Protein AF-A0A920QQP4-F1 (afdb_monomer_lite)

Structure (mmCIF, N/CA/C/O backbone):
data_AF-A0A920QQP4-F1
#
_entry.id   AF-A0A920QQP4-F1
#
loop_
_atom_site.group_PDB
_atom_site.id
_atom_site.type_symbol
_atom_site.label_atom_id
_atom_site.label_alt_id
_atom_site.label_comp_id
_atom_site.label_asym_id
_atom_site.label_entity_id
_atom_site.label_seq_id
_atom_site.pdbx_PDB_ins_code
_atom_site.Cartn_x
_atom_site.Cartn_y
_atom_site.Cartn_z
_atom_site.occupancy
_atom_site.B_iso_or_equiv
_atom_site.auth_seq_id
_atom_site.auth_comp_id
_atom_site.auth_asym_id
_atom_site.auth_atom_id
_atom_site.pdbx_PDB_model_num
ATOM 1 N N . MET A 1 1 ? -18.289 3.473 12.234 1.00 50.78 1 MET A N 1
ATOM 2 C CA . MET A 1 1 ? -16.828 3.297 12.131 1.00 50.78 1 MET A CA 1
ATOM 3 C C . MET A 1 1 ? -16.380 4.272 11.071 1.00 50.78 1 MET A C 1
ATOM 5 O O . MET A 1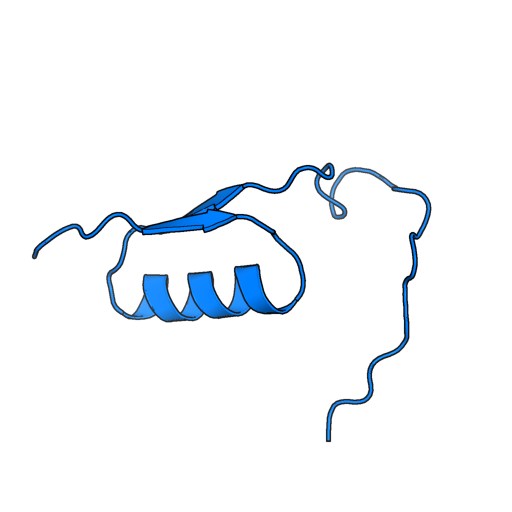 1 ? -16.783 4.096 9.926 1.00 50.78 1 MET A O 1
ATOM 9 N N . ASP A 1 2 ? -15.696 5.347 11.461 1.00 53.88 2 ASP A N 1
ATOM 10 C CA . ASP A 1 2 ? -15.198 6.325 10.496 1.00 53.88 2 ASP A CA 1
ATOM 11 C C . ASP A 1 2 ? -14.248 5.607 9.547 1.00 53.88 2 ASP A C 1
ATOM 13 O O . ASP A 1 2 ? -13.196 5.105 9.941 1.00 53.88 2 ASP A O 1
ATOM 17 N N . ASN A 1 3 ? -14.692 5.480 8.301 1.00 63.34 3 ASN A N 1
ATOM 18 C CA . ASN A 1 3 ? -13.998 4.776 7.238 1.00 63.34 3 ASN A CA 1
ATOM 19 C C . ASN A 1 3 ? -12.859 5.684 6.750 1.00 63.34 3 ASN A C 1
ATOM 21 O O . ASN A 1 3 ? -12.909 6.235 5.650 1.00 63.34 3 ASN A O 1
ATOM 25 N N . ASN A 1 4 ? -11.875 5.926 7.623 1.00 76.62 4 ASN A N 1
ATOM 26 C CA . ASN A 1 4 ? -10.750 6.819 7.376 1.00 76.62 4 ASN A CA 1
ATOM 27 C C . ASN A 1 4 ? -9.868 6.217 6.287 1.00 76.62 4 ASN A C 1
ATOM 29 O O . ASN A 1 4 ? -8.931 5.452 6.535 1.00 76.62 4 ASN A O 1
ATOM 33 N N . LYS A 1 5 ? -10.222 6.557 5.050 1.00 88.38 5 LYS A N 1
ATOM 34 C CA . LYS A 1 5 ? -9.528 6.130 3.852 1.00 88.38 5 LYS A CA 1
ATOM 35 C C . LYS A 1 5 ? -8.160 6.801 3.809 1.00 88.38 5 LYS A C 1
ATOM 37 O O . LYS A 1 5 ? -8.056 8.015 3.658 1.00 88.38 5 LYS A O 1
ATOM 42 N N . THR A 1 6 ? -7.112 6.000 3.940 1.00 92.31 6 THR A N 1
ATOM 43 C CA . THR A 1 6 ? -5.720 6.450 3.931 1.00 92.31 6 THR A CA 1
ATOM 44 C C . THR A 1 6 ? -5.086 6.111 2.590 1.00 92.31 6 THR A C 1
ATOM 46 O O . THR A 1 6 ? -5.190 4.985 2.113 1.00 92.31 6 THR A O 1
ATOM 49 N N . THR A 1 7 ? -4.415 7.079 1.972 1.00 95.06 7 THR A N 1
ATOM 50 C CA . THR A 1 7 ? -3.657 6.845 0.737 1.00 95.06 7 THR A CA 1
ATOM 51 C C . THR A 1 7 ? -2.165 6.843 1.040 1.00 95.06 7 THR A C 1
ATOM 53 O O . THR A 1 7 ? -1.644 7.808 1.595 1.00 95.06 7 THR A O 1
ATOM 56 N N . LEU A 1 8 ? -1.476 5.769 0.664 1.00 94.94 8 LEU A N 1
ATOM 57 C CA . LEU A 1 8 ? -0.029 5.621 0.758 1.00 94.94 8 LEU A CA 1
ATOM 58 C C . LEU A 1 8 ? 0.610 5.773 -0.624 1.00 94.94 8 LEU A C 1
ATOM 60 O O . LEU A 1 8 ? 0.199 5.141 -1.596 1.00 94.94 8 LEU A O 1
ATOM 64 N N . ILE A 1 9 ? 1.663 6.583 -0.695 1.00 96.00 9 ILE A N 1
ATOM 65 C CA . ILE A 1 9 ? 2.477 6.743 -1.900 1.00 96.00 9 ILE A CA 1
ATOM 66 C C . ILE A 1 9 ? 3.813 6.031 -1.680 1.00 96.00 9 ILE A C 1
ATOM 68 O O . ILE A 1 9 ? 4.568 6.381 -0.775 1.00 96.00 9 ILE A O 1
ATOM 72 N N . GLY A 1 10 ? 4.100 5.045 -2.526 1.00 93.88 10 GLY A N 1
ATOM 73 C CA . GLY A 1 10 ? 5.308 4.225 -2.512 1.00 93.88 10 GLY A CA 1
ATOM 74 C C . GLY A 1 10 ? 5.071 2.815 -1.962 1.00 93.88 10 GLY A C 1
ATOM 75 O O . GLY A 1 10 ? 4.746 2.636 -0.789 1.00 93.88 10 GLY A O 1
ATOM 76 N N . ALA A 1 11 ? 5.324 1.798 -2.789 1.00 93.44 11 ALA A N 1
ATOM 77 C CA . ALA A 1 11 ? 5.284 0.378 -2.424 1.00 93.44 11 ALA A CA 1
ATOM 78 C C . ALA A 1 11 ? 6.703 -0.194 -2.249 1.00 93.44 11 ALA A C 1
ATOM 80 O O . ALA A 1 11 ? 7.039 -1.252 -2.779 1.00 93.44 11 ALA A O 1
ATOM 81 N N . GLY A 1 12 ? 7.555 0.545 -1.528 1.00 90.00 12 GLY A N 1
ATOM 82 C CA . GLY A 1 12 ? 8.889 0.092 -1.124 1.00 90.00 12 GLY A CA 1
ATOM 83 C C . GLY A 1 12 ? 8.834 -0.939 0.011 1.00 90.00 12 GLY A C 1
ATOM 84 O O . GLY A 1 12 ? 7.935 -1.765 0.073 1.00 90.00 12 GLY A O 1
ATOM 85 N N . LEU A 1 13 ? 9.779 -0.881 0.953 1.00 90.12 13 LEU A N 1
ATOM 86 C CA . LEU A 1 13 ? 9.788 -1.794 2.108 1.00 90.12 13 LEU A CA 1
ATOM 87 C C . LEU A 1 13 ? 8.771 -1.392 3.188 1.00 90.12 13 LEU A C 1
ATOM 89 O O . LEU A 1 13 ? 8.025 -2.228 3.688 1.00 90.12 13 LEU A O 1
ATOM 93 N N . SER A 1 14 ? 8.718 -0.105 3.538 1.00 93.75 14 SER A N 1
ATOM 94 C CA . SER A 1 14 ? 7.859 0.400 4.617 1.00 93.75 14 SER A CA 1
ATOM 95 C C . SER A 1 14 ? 6.392 0.561 4.214 1.00 93.75 14 SER A C 1
ATOM 97 O O . SER A 1 14 ? 5.516 0.417 5.062 1.00 93.75 14 SER A O 1
ATOM 99 N N . GLY A 1 15 ? 6.107 0.836 2.937 1.00 94.88 15 GLY A N 1
ATOM 100 C CA . GLY A 1 15 ? 4.746 1.083 2.448 1.00 94.88 15 GLY A CA 1
ATOM 101 C C . GLY A 1 15 ? 3.797 -0.102 2.679 1.00 94.88 15 GLY A C 1
ATOM 102 O O . GLY A 1 15 ? 2.811 0.047 3.402 1.00 94.88 15 GLY A O 1
ATOM 103 N N . PRO A 1 16 ? 4.104 -1.300 2.145 1.00 94.88 16 PRO A N 1
ATOM 104 C CA . PRO A 1 16 ? 3.298 -2.500 2.361 1.00 94.88 16 PRO A CA 1
ATOM 105 C C . PRO A 1 16 ? 3.198 -2.904 3.838 1.00 94.88 16 PRO A C 1
ATOM 107 O O . PRO A 1 16 ? 2.137 -3.350 4.275 1.00 94.88 16 PRO A O 1
ATOM 110 N N . LEU A 1 17 ? 4.268 -2.708 4.622 1.00 95.50 17 LEU A N 1
ATOM 111 C CA . LEU A 1 17 ? 4.264 -2.963 6.066 1.00 95.50 17 LEU A CA 1
ATOM 112 C C . LEU A 1 17 ? 3.234 -2.076 6.781 1.00 95.50 17 LEU A C 1
ATOM 114 O O . LEU A 1 17 ? 2.377 -2.579 7.506 1.00 95.50 17 LEU A O 1
ATOM 118 N N . MET A 1 18 ? 3.280 -0.766 6.533 1.00 95.19 18 MET A N 1
ATOM 119 C CA . MET A 1 18 ? 2.365 0.194 7.148 1.00 95.19 18 MET A CA 1
ATOM 120 C C . MET A 1 18 ? 0.920 -0.020 6.691 1.00 95.19 18 MET A C 1
ATOM 122 O O . MET A 1 18 ? 0.006 0.024 7.508 1.00 95.19 18 MET A O 1
ATOM 126 N N . ALA A 1 19 ? 0.692 -0.307 5.408 1.00 95.62 19 ALA A N 1
ATOM 127 C CA . ALA A 1 19 ? -0.652 -0.598 4.919 1.00 95.62 19 ALA A CA 1
ATOM 128 C C . ALA A 1 19 ? -1.237 -1.868 5.535 1.00 95.62 19 ALA A C 1
ATOM 130 O O . ALA A 1 19 ? -2.418 -1.886 5.876 1.00 95.62 19 ALA A O 1
ATOM 131 N N . THR A 1 20 ? -0.420 -2.908 5.724 1.00 95.50 20 THR A N 1
ATOM 132 C CA . THR A 1 20 ? -0.849 -4.137 6.404 1.00 95.50 20 THR A CA 1
ATOM 133 C C . THR A 1 20 ? -1.241 -3.837 7.848 1.00 95.50 20 THR A C 1
ATOM 135 O O . THR A 1 20 ? -2.322 -4.232 8.281 1.00 95.50 20 THR A O 1
ATOM 138 N N . TYR A 1 21 ? -0.414 -3.072 8.568 1.00 95.44 21 TYR A N 1
ATOM 139 C CA . TYR A 1 21 ? -0.702 -2.645 9.936 1.00 95.44 21 TYR A CA 1
ATOM 140 C C . TYR A 1 21 ? -2.011 -1.846 10.025 1.00 95.44 21 TYR A C 1
ATOM 142 O O . TYR A 1 21 ? -2.892 -2.186 10.809 1.00 95.44 21 TYR A O 1
ATOM 150 N N . LEU A 1 22 ? -2.188 -0.829 9.181 1.00 94.06 22 LEU A N 1
ATOM 151 C CA . LEU A 1 22 ? -3.395 0.001 9.156 1.00 94.06 22 LEU A CA 1
ATOM 152 C C . LEU A 1 22 ? -4.649 -0.804 8.782 1.00 94.06 22 LEU A C 1
ATOM 154 O O . LEU A 1 22 ? -5.684 -0.668 9.430 1.00 94.06 22 LEU A O 1
ATOM 158 N N . THR A 1 23 ? -4.558 -1.695 7.795 1.00 93.88 23 THR A N 1
ATOM 159 C CA . THR A 1 23 ? -5.693 -2.541 7.389 1.00 93.88 23 THR A CA 1
ATOM 160 C C . THR A 1 23 ? -6.136 -3.459 8.531 1.00 93.88 23 THR A C 1
ATOM 162 O O . THR A 1 23 ? -7.331 -3.603 8.778 1.00 93.88 23 THR A O 1
ATOM 165 N N . GLN A 1 24 ? -5.189 -4.019 9.294 1.00 94.69 24 GLN A N 1
ATOM 166 C CA . GLN A 1 24 ? -5.491 -4.823 10.487 1.00 94.69 24 GLN A CA 1
ATOM 167 C C . GLN A 1 24 ? -6.203 -4.024 11.591 1.00 94.69 24 GLN A C 1
ATOM 169 O O . GLN A 1 24 ? -6.956 -4.604 12.366 1.00 94.69 24 GLN A O 1
ATOM 174 N N . HIS A 1 25 ? -6.012 -2.703 11.645 1.00 92.62 25 HIS A N 1
ATOM 175 C CA . HIS A 1 25 ? -6.681 -1.810 12.598 1.00 92.62 25 HIS A CA 1
ATOM 176 C C . HIS A 1 25 ? -8.000 -1.229 12.055 1.00 92.62 25 HIS A C 1
ATOM 178 O O . HIS A 1 25 ? -8.568 -0.323 12.661 1.00 92.62 25 HIS A O 1
ATOM 184 N N . GLY A 1 26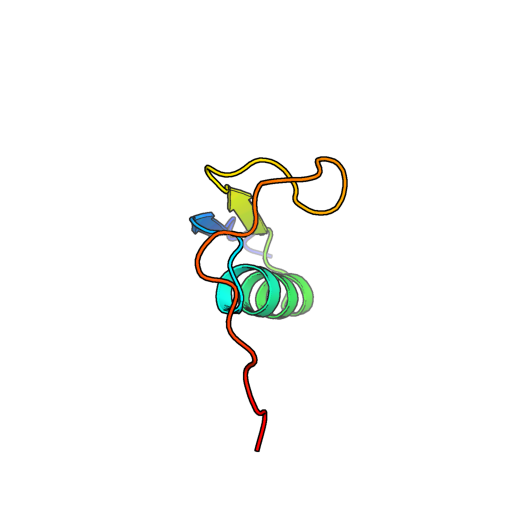 ? -8.503 -1.744 10.927 1.00 91.81 26 GLY A N 1
ATOM 185 C CA . GLY A 1 26 ? -9.802 -1.362 10.367 1.00 91.81 26 GLY A CA 1
ATOM 186 C C . GLY A 1 26 ? -9.779 -0.132 9.458 1.00 91.81 26 GLY A C 1
ATOM 187 O O . GLY A 1 26 ? -10.841 0.405 9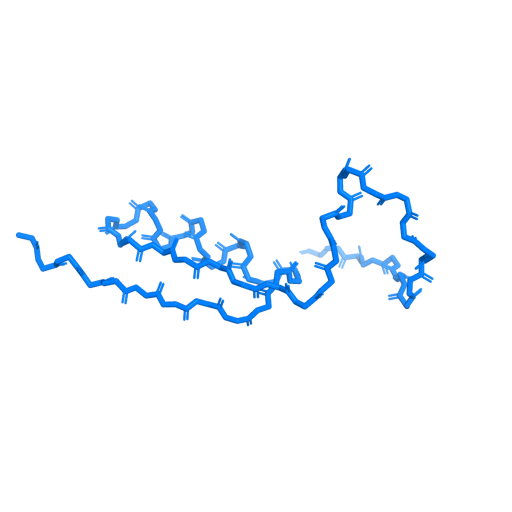.151 1.00 91.81 26 GLY A O 1
ATOM 188 N N . TYR A 1 27 ? -8.603 0.319 9.011 1.00 93.06 27 TYR A N 1
ATOM 189 C CA . TYR A 1 27 ? -8.489 1.408 8.038 1.00 93.06 27 TYR A CA 1
ATOM 190 C C . TYR A 1 27 ? -8.583 0.884 6.600 1.00 93.06 27 TYR A C 1
ATOM 192 O O . TYR A 1 27 ? -8.024 -0.159 6.265 1.00 93.06 27 TYR A O 1
ATOM 200 N N . SER A 1 28 ? -9.227 1.649 5.715 1.00 94.81 28 SER A N 1
ATOM 201 C CA . SER A 1 28 ? -9.179 1.402 4.269 1.00 94.81 28 SER A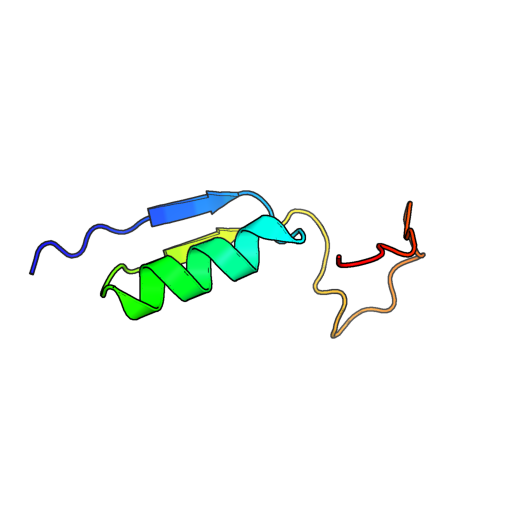 CA 1
ATOM 202 C C . SER A 1 28 ? -7.916 2.043 3.697 1.00 94.81 28 SER A C 1
ATOM 204 O O . SER A 1 28 ? -7.779 3.264 3.767 1.00 94.81 28 SER A O 1
ATOM 206 N N . VAL A 1 29 ? -7.008 1.254 3.117 1.00 94.88 29 VAL A N 1
ATOM 207 C CA . VAL A 1 29 ? -5.719 1.757 2.614 1.00 94.88 29 VAL A CA 1
ATOM 208 C C . VAL A 1 29 ? -5.552 1.489 1.123 1.00 94.88 29 VAL A C 1
ATOM 210 O O . VAL A 1 29 ? -5.600 0.340 0.695 1.00 94.88 29 VAL A O 1
ATOM 213 N N . ASP A 1 30 ? -5.267 2.543 0.358 1.00 95.69 30 ASP A N 1
ATOM 214 C CA . ASP A 1 30 ? -4.847 2.442 -1.043 1.00 95.69 30 ASP A CA 1
ATOM 215 C C . ASP A 1 30 ? -3.339 2.728 -1.140 1.00 95.69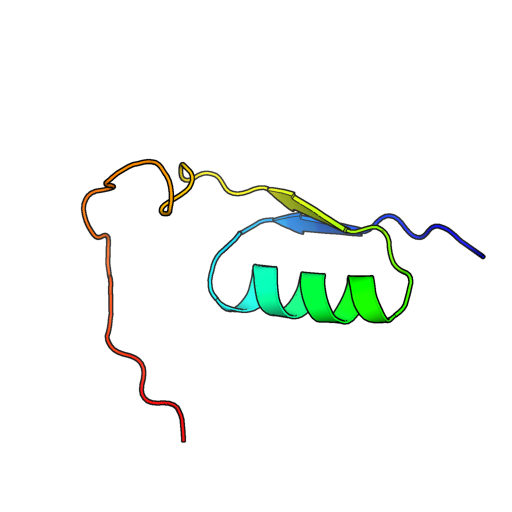 30 ASP A C 1
ATOM 217 O O . ASP A 1 30 ? -2.883 3.758 -0.642 1.00 95.69 30 ASP A O 1
ATOM 221 N N . ILE A 1 31 ? -2.557 1.858 -1.792 1.00 95.19 31 ILE A N 1
ATOM 222 C CA . ILE A 1 31 ? -1.137 2.110 -2.103 1.00 95.19 31 ILE A CA 1
ATOM 223 C C . ILE A 1 31 ? -0.976 2.382 -3.597 1.00 95.19 31 ILE A C 1
ATOM 225 O O . ILE A 1 31 ? -1.430 1.594 -4.426 1.00 95.19 31 ILE A O 1
ATOM 229 N N . TYR A 1 32 ? -0.219 3.424 -3.933 1.00 95.50 32 TYR A N 1
ATOM 230 C CA . TYR A 1 32 ? 0.205 3.711 -5.301 1.00 95.50 32 TYR A CA 1
ATOM 231 C C . TYR A 1 32 ? 1.726 3.666 -5.417 1.00 95.50 32 TYR A C 1
ATOM 233 O O . TYR A 1 32 ? 2.439 4.260 -4.613 1.00 95.50 32 TYR A O 1
ATOM 241 N N . GLU A 1 33 ? 2.233 2.996 -6.448 1.00 94.12 33 GLU A N 1
ATOM 242 C CA . GLU A 1 33 ? 3.659 2.925 -6.768 1.00 94.12 33 GLU A CA 1
ATOM 243 C C . GLU A 1 33 ? 3.871 3.321 -8.227 1.00 94.12 33 GLU A C 1
ATOM 245 O O . GLU A 1 33 ? 3.097 2.951 -9.109 1.00 94.12 33 GLU A O 1
ATOM 250 N N . LYS A 1 34 ? 4.926 4.098 -8.482 1.00 92.19 34 LYS A N 1
ATOM 251 C CA . LYS A 1 34 ? 5.293 4.534 -9.831 1.00 92.19 34 LYS A CA 1
ATOM 252 C C . LYS A 1 34 ? 5.823 3.365 -10.659 1.00 92.19 34 LYS A C 1
ATOM 254 O O . LYS A 1 34 ? 5.632 3.321 -11.874 1.00 92.19 34 LYS A O 1
ATOM 259 N N . ARG A 1 35 ? 6.564 2.454 -10.026 1.00 88.12 35 ARG A N 1
ATOM 260 C CA . ARG A 1 35 ? 7.125 1.267 -10.678 1.00 88.12 35 ARG A CA 1
ATOM 261 C C . ARG A 1 35 ? 6.024 0.246 -10.959 1.00 88.12 35 ARG A C 1
ATOM 263 O O . ARG A 1 35 ? 5.038 0.149 -10.241 1.00 88.12 35 ARG A O 1
ATOM 270 N N . SER A 1 36 ? 6.218 -0.541 -12.016 1.00 90.06 36 SER A N 1
ATOM 271 C CA . SER A 1 36 ? 5.365 -1.707 -12.258 1.00 90.06 36 SER A CA 1
ATOM 272 C C . SER A 1 36 ? 5.491 -2.727 -11.122 1.00 90.06 36 SER A C 1
ATOM 274 O O . SER A 1 36 ? 6.492 -2.744 -10.407 1.00 90.06 36 SER A O 1
ATOM 276 N N . ASP A 1 37 ? 4.499 -3.606 -10.998 1.00 89.88 37 ASP A N 1
ATOM 277 C CA . ASP A 1 37 ? 4.540 -4.703 -10.035 1.00 89.88 37 ASP A CA 1
ATOM 278 C C . ASP A 1 37 ? 5.719 -5.648 -10.328 1.00 89.88 37 ASP A C 1
ATOM 280 O O . ASP A 1 37 ? 5.759 -6.316 -11.368 1.00 89.88 37 ASP A O 1
ATOM 284 N N . ILE A 1 38 ? 6.670 -5.701 -9.390 1.00 87.94 38 ILE A N 1
ATOM 285 C CA . ILE A 1 38 ? 7.882 -6.530 -9.465 1.00 87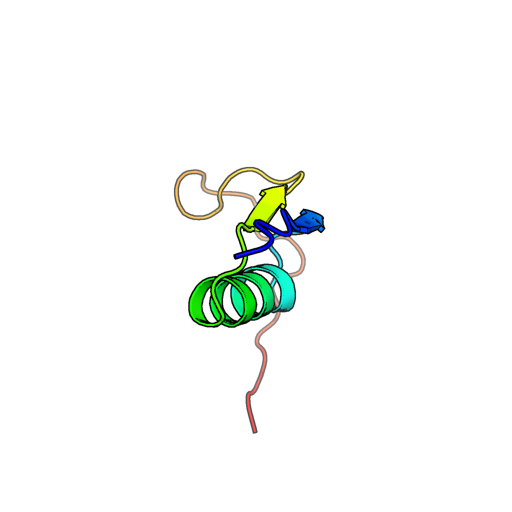.94 38 ILE A CA 1
ATOM 286 C C . ILE A 1 38 ? 7.583 -8.033 -9.454 1.00 87.94 38 ILE A C 1
ATOM 288 O O . ILE A 1 38 ? 8.443 -8.826 -9.821 1.00 87.94 38 ILE A O 1
ATOM 292 N N . ARG A 1 39 ? 6.380 -8.438 -9.027 1.00 87.94 39 ARG A N 1
ATOM 293 C CA . ARG A 1 39 ? 5.954 -9.844 -8.987 1.00 87.94 39 ARG A CA 1
ATOM 294 C C . ARG A 1 39 ? 5.518 -10.349 -10.360 1.00 87.94 39 ARG A C 1
ATOM 296 O O . ARG A 1 39 ? 5.540 -11.549 -10.598 1.00 87.94 39 ARG A O 1
ATOM 303 N N . ILE A 1 40 ? 5.101 -9.437 -11.242 1.00 91.69 40 ILE A N 1
ATOM 304 C CA . ILE A 1 40 ? 4.559 -9.754 -12.571 1.00 91.69 40 ILE A CA 1
ATOM 305 C C . ILE A 1 40 ? 5.588 -9.446 -13.657 1.00 91.69 40 ILE A C 1
ATOM 307 O O . ILE A 1 40 ? 5.776 -10.231 -14.584 1.00 91.69 40 ILE A O 1
ATOM 311 N N . LYS A 1 41 ? 6.248 -8.285 -13.574 1.00 84.94 41 LYS A N 1
ATOM 312 C CA . LYS A 1 41 ? 7.238 -7.857 -14.564 1.00 84.94 41 LYS A CA 1
ATOM 313 C C . LYS A 1 41 ? 8.644 -8.038 -14.025 1.00 84.94 41 LYS A C 1
ATOM 315 O O . LYS A 1 41 ? 8.961 -7.583 -12.932 1.00 84.94 41 LYS A O 1
ATOM 320 N N . ASN A 1 42 ? 9.508 -8.616 -14.855 1.00 75.69 42 ASN A N 1
ATOM 321 C CA . ASN A 1 42 ? 10.933 -8.680 -14.575 1.00 75.69 42 ASN A CA 1
ATOM 322 C C . ASN A 1 42 ? 11.542 -7.294 -14.842 1.00 75.69 42 ASN A C 1
ATOM 324 O O . ASN A 1 42 ? 11.771 -6.902 -15.987 1.00 75.69 42 ASN A O 1
ATOM 328 N N . ILE A 1 43 ? 11.685 -6.497 -13.787 1.00 73.31 43 ILE A N 1
ATOM 329 C CA . ILE A 1 43 ? 12.224 -5.137 -13.863 1.00 73.31 43 ILE A CA 1
ATOM 330 C C . ILE A 1 43 ? 13.730 -5.239 -13.660 1.00 73.31 43 ILE A C 1
ATOM 332 O O . ILE A 1 43 ? 14.159 -5.909 -12.723 1.00 73.31 43 ILE A O 1
ATOM 336 N N . SER A 1 44 ? 14.526 -4.551 -14.491 1.00 68.00 44 SER A N 1
ATOM 337 C CA . SER A 1 44 ? 15.965 -4.397 -14.238 1.00 68.00 44 SER A CA 1
ATOM 338 C C . SER A 1 44 ? 16.151 -4.011 -12.776 1.00 68.00 44 SER A C 1
ATOM 340 O O . SER A 1 44 ? 15.603 -2.989 -12.336 1.00 68.00 44 SER A O 1
ATOM 342 N N . ALA A 1 45 ? 16.858 -4.862 -12.026 1.00 63.06 45 ALA A N 1
ATOM 343 C CA . ALA A 1 45 ? 17.154 -4.630 -10.625 1.00 63.06 45 ALA A CA 1
ATOM 344 C C . ALA A 1 45 ? 17.680 -3.196 -10.510 1.00 63.06 45 ALA A C 1
ATOM 346 O O . ALA A 1 45 ? 18.634 -2.819 -11.187 1.00 63.06 45 ALA A O 1
ATOM 347 N N . GLY A 1 46 ? 16.977 -2.350 -9.755 1.00 64.94 46 GLY A N 1
ATOM 348 C CA . GLY A 1 46 ? 17.488 -1.016 -9.454 1.00 64.94 46 GLY A CA 1
ATOM 349 C C . GLY A 1 46 ? 18.680 -1.144 -8.503 1.00 64.94 46 GLY A C 1
ATOM 350 O O . GLY A 1 46 ? 19.426 -2.117 -8.536 1.00 64.94 46 GLY A O 1
ATOM 351 N N . ARG A 1 47 ? 18.816 -0.218 -7.551 1.00 65.31 47 ARG A N 1
ATOM 352 C CA . ARG A 1 47 ? 19.662 -0.459 -6.372 1.00 65.31 47 ARG A CA 1
ATOM 353 C C . ARG A 1 47 ? 19.012 -1.506 -5.460 1.00 65.31 47 ARG A C 1
ATOM 355 O O . ARG A 1 47 ? 18.455 -1.161 -4.424 1.00 65.31 47 ARG A O 1
ATOM 362 N N . SER A 1 48 ? 19.024 -2.768 -5.869 1.00 68.31 48 SER A N 1
ATOM 363 C CA . SER A 1 48 ? 18.720 -3.878 -4.973 1.00 68.31 48 SER A CA 1
ATOM 364 C C . SER A 1 48 ? 19.929 -4.076 -4.068 1.00 68.31 48 SER A C 1
ATOM 366 O O . SER A 1 48 ? 21.046 -4.251 -4.550 1.00 68.31 48 SER A O 1
ATOM 368 N N . ILE A 1 49 ? 19.709 -3.987 -2.761 1.00 73.88 49 ILE A N 1
ATOM 369 C CA . ILE A 1 49 ? 20.737 -4.182 -1.741 1.00 73.88 49 ILE A CA 1
ATOM 370 C C . ILE A 1 49 ? 20.290 -5.301 -0.809 1.00 73.88 49 ILE A C 1
ATOM 372 O O . ILE A 1 49 ? 19.104 -5.420 -0.504 1.00 73.88 49 ILE A O 1
ATOM 376 N N . ASN A 1 50 ? 21.237 -6.111 -0.347 1.00 84.75 50 ASN A N 1
ATOM 377 C CA . ASN A 1 50 ? 20.965 -7.059 0.723 1.00 84.75 50 ASN A CA 1
ATOM 378 C C . ASN A 1 50 ? 20.840 -6.275 2.030 1.00 84.75 50 ASN A C 1
ATOM 380 O O . ASN A 1 50 ? 21.735 -5.511 2.389 1.00 84.75 50 ASN A O 1
ATOM 384 N N . LEU A 1 51 ? 19.721 -6.455 2.722 1.00 83.56 51 LEU A N 1
ATOM 385 C CA . LEU A 1 51 ? 19.470 -5.855 4.025 1.00 83.56 51 LEU A CA 1
ATOM 386 C C . LEU A 1 51 ? 19.583 -6.946 5.081 1.00 83.56 51 LEU A C 1
ATOM 388 O O . LEU A 1 51 ? 18.926 -7.979 4.981 1.00 83.56 51 LEU A O 1
ATOM 392 N N . ALA A 1 52 ? 20.416 -6.712 6.089 1.00 87.81 52 ALA A N 1
ATOM 393 C CA . ALA A 1 52 ? 20.436 -7.546 7.276 1.00 87.81 52 ALA A CA 1
ATOM 394 C C . ALA A 1 52 ? 19.371 -7.030 8.248 1.00 87.81 52 ALA A C 1
ATOM 396 O O . ALA A 1 52 ? 19.422 -5.874 8.669 1.00 87.81 52 ALA A O 1
ATOM 397 N N . PHE A 1 53 ? 18.416 -7.886 8.599 1.00 76.44 53 PHE A N 1
ATOM 398 C CA . PHE A 1 53 ? 17.608 -7.680 9.795 1.00 76.44 53 PHE A CA 1
ATOM 399 C C . PHE A 1 53 ? 18.447 -8.085 11.009 1.00 76.44 53 PHE A C 1
ATOM 401 O O . PHE A 1 53 ? 19.145 -9.100 10.959 1.00 76.44 53 PHE A O 1
ATOM 408 N N . ARG A 1 54 ? 18.416 -7.274 12.066 1.00 56.41 54 ARG A N 1
ATOM 409 C CA . ARG A 1 54 ? 19.036 -7.588 13.355 1.00 56.41 54 ARG A CA 1
ATOM 410 C C . ARG A 1 54 ? 17.954 -7.843 14.391 1.00 56.41 54 ARG A C 1
ATOM 412 O O . ARG A 1 54 ? 16.886 -7.206 14.257 1.00 56.41 54 ARG A O 1
#

Secondary structure (DSSP, 8-state):
-----EEEE--SSHHHHHHHHHHHTT--EEEE-SS--TTTS-PPP-S-------

Sequence (54 aa):
MDNNKTTLIGAGLSGPLMATYLTQHGYSVDIYEKRSDIRIKNISAGRSINLAFR

Foldseek 3Di:
DPQAEEEAEAPDDVRVVVCVVCVVVVHRYHYDYPDDDVVVDVDDDDPDDDDDDD

Radius of gyration: 13.83 Å; chains: 1; bounding box: 38×17×28 Å

pLDDT: mean 85.63, std 12.44, range [50.78, 96.0]